Protein AF-A0A508AB65-F1 (afdb_monomer_lite)

Foldseek 3Di:
DDDDDDDDDDDDDDPPVVVVVVVVVVPDDDPDPWPDDPDLVSCQPDWCAQKAWDDWDQPPVQLKIKTWIWGAPDPPRPGTFIKIKMFGQWPDKDKDDDVVQSVVSRRRGFFHGWHQDQVQQWIWTDGRVIIIITRGPDIDMGTDPDD

Secondary structure (DSSP, 8-state):
------------S-HHHHHHHHHHHTTS-------S-SSHHHHTT---TTBEEEEEEEETTTTEEEEEEEEESSTT-SSEEEEEEEEES--EEEEE--HHHHHHTTTT-SEEEEEEETTTTEEEEEETTEEEEEE-SEEEEEEPPP-

Structure (mmCIF, N/CA/C/O backbone):
data_AF-A0A508AB65-F1
#
_entry.id   AF-A0A508AB65-F1
#
loop_
_atom_site.group_PDB
_atom_site.id
_atom_site.type_symbol
_atom_site.label_atom_id
_atom_site.label_alt_id
_atom_site.label_comp_id
_atom_site.label_asym_id
_atom_site.label_entity_id
_atom_site.label_seq_id
_atom_site.pdbx_PDB_ins_code
_atom_site.Cartn_x
_atom_site.Cartn_y
_atom_site.Cartn_z
_atom_site.occupancy
_atom_site.B_iso_or_equiv
_atom_site.auth_seq_id
_atom_site.auth_comp_id
_atom_site.auth_asym_id
_atom_site.auth_atom_id
_atom_site.pdbx_PDB_model_num
ATOM 1 N N . MET A 1 1 ? 25.178 -15.507 27.714 1.00 34.72 1 MET A N 1
ATOM 2 C CA . MET A 1 1 ? 25.398 -14.632 26.544 1.00 34.72 1 MET A CA 1
ATOM 3 C C . MET A 1 1 ? 24.344 -13.546 26.598 1.00 34.72 1 MET A C 1
ATOM 5 O O . MET A 1 1 ? 23.167 -13.871 26.650 1.00 34.72 1 MET A O 1
ATOM 9 N N . ASN A 1 2 ? 24.791 -12.299 26.733 1.00 27.62 2 ASN A N 1
ATOM 10 C CA . ASN A 1 2 ? 23.966 -11.116 26.966 1.00 27.62 2 ASN A CA 1
ATOM 11 C C . ASN A 1 2 ? 23.442 -10.566 25.637 1.00 27.62 2 ASN A C 1
ATOM 13 O O . ASN A 1 2 ? 24.236 -10.375 24.720 1.00 27.62 2 ASN A O 1
ATOM 17 N N . ALA A 1 3 ? 22.151 -10.245 25.568 1.00 23.50 3 ALA A N 1
ATOM 18 C CA . ALA A 1 3 ? 21.631 -9.294 24.596 1.00 23.50 3 ALA A CA 1
ATOM 19 C C . ALA A 1 3 ? 21.436 -7.956 25.319 1.00 23.50 3 ALA A C 1
ATOM 21 O O . ALA A 1 3 ? 20.628 -7.846 26.239 1.00 23.50 3 ALA A O 1
ATOM 22 N N . GLN A 1 4 ? 22.225 -6.960 24.928 1.00 24.12 4 GLN A N 1
ATOM 23 C CA . GLN A 1 4 ? 22.031 -5.561 25.284 1.00 24.12 4 GLN A CA 1
ATOM 24 C C . GLN A 1 4 ? 21.949 -4.782 23.977 1.00 24.12 4 GLN A C 1
ATOM 26 O O . GLN A 1 4 ? 22.928 -4.717 23.239 1.00 24.12 4 GLN A O 1
ATOM 31 N N . VAL A 1 5 ? 20.793 -4.176 23.719 1.00 24.84 5 VAL A N 1
ATOM 32 C CA . VAL A 1 5 ? 20.685 -2.996 22.862 1.00 24.84 5 VAL A CA 1
ATOM 33 C C . VAL A 1 5 ? 19.831 -1.995 23.635 1.00 24.84 5 VAL A C 1
ATOM 35 O O . VAL A 1 5 ? 18.686 -2.270 23.977 1.00 24.84 5 VAL A O 1
ATOM 38 N N . ILE A 1 6 ? 20.454 -0.877 23.997 1.00 25.45 6 ILE A N 1
ATOM 39 C CA . ILE A 1 6 ? 19.920 0.242 24.783 1.00 25.45 6 ILE A CA 1
ATOM 40 C C . ILE A 1 6 ? 20.242 1.510 23.965 1.00 25.45 6 ILE A C 1
ATOM 42 O O . ILE A 1 6 ? 21.400 1.689 23.603 1.00 25.45 6 ILE A O 1
ATOM 46 N N . VAL A 1 7 ? 19.220 2.235 23.470 1.00 27.91 7 VAL A N 1
ATOM 47 C CA . VAL A 1 7 ? 18.665 3.541 23.954 1.00 27.91 7 VAL A CA 1
ATOM 48 C C . VAL A 1 7 ? 19.198 4.727 23.116 1.00 27.91 7 VAL A C 1
ATOM 50 O O . VAL A 1 7 ? 20.322 4.668 22.637 1.00 27.91 7 VAL A O 1
ATOM 53 N N . LEU A 1 8 ? 18.380 5.727 22.736 1.00 25.33 8 LEU A N 1
ATOM 54 C CA . LEU A 1 8 ? 18.112 7.041 23.388 1.00 25.33 8 LEU A CA 1
ATOM 55 C C . LEU A 1 8 ? 16.885 7.669 22.678 1.00 25.33 8 LEU A C 1
ATOM 57 O O . LEU A 1 8 ? 16.850 7.641 21.456 1.00 25.33 8 LEU A O 1
ATOM 61 N N . SER A 1 9 ? 15.775 8.109 23.293 1.00 32.19 9 SER A N 1
ATOM 62 C CA . SER A 1 9 ? 15.469 9.001 24.436 1.00 32.19 9 SER A CA 1
ATOM 63 C C . SER A 1 9 ? 15.861 10.471 24.245 1.00 32.19 9 SER A C 1
ATOM 65 O O . SER A 1 9 ? 17.040 10.811 24.304 1.00 32.19 9 SER A O 1
ATOM 67 N N . ALA A 1 10 ? 14.849 11.344 24.165 1.00 23.59 10 ALA A N 1
ATOM 68 C CA . ALA A 1 10 ? 14.931 12.746 24.573 1.00 23.59 10 ALA A CA 1
ATOM 69 C C . ALA A 1 10 ? 13.943 13.008 25.729 1.00 23.59 10 ALA A C 1
ATOM 71 O O . ALA A 1 10 ? 12.824 12.499 25.746 1.00 23.59 10 ALA A O 1
ATOM 72 N N . CYS A 1 11 ? 14.435 13.752 26.721 1.00 26.59 11 CYS A N 1
ATOM 73 C CA . CYS A 1 11 ? 13.961 13.888 28.099 1.00 26.59 11 CYS A CA 1
ATOM 74 C C . CYS A 1 11 ? 12.953 15.026 28.350 1.00 26.59 11 CYS A C 1
ATOM 76 O O . CYS A 1 11 ? 13.042 16.080 27.732 1.00 26.59 11 CYS A O 1
ATOM 78 N N . GLY A 1 12 ? 12.192 14.894 29.447 1.00 29.28 12 GLY A N 1
ATOM 79 C CA . GLY A 1 12 ? 11.908 16.001 30.383 1.00 29.28 12 GLY A CA 1
ATOM 80 C C . GLY A 1 12 ? 10.571 16.749 30.233 1.00 29.28 12 GLY A C 1
ATOM 81 O O . GLY A 1 12 ? 9.986 16.761 29.159 1.00 29.28 12 GLY A O 1
ATOM 82 N N . PRO A 1 13 ? 10.037 17.345 31.321 1.00 41.47 13 PRO A N 1
ATOM 83 C CA . PRO A 1 13 ? 8.601 17.499 31.545 1.00 41.47 13 PRO A CA 1
ATOM 84 C C . PRO A 1 13 ? 8.047 18.801 30.955 1.00 41.47 13 PRO A C 1
ATOM 86 O O . PRO A 1 13 ? 8.343 19.876 31.463 1.00 41.47 13 PRO A O 1
ATOM 89 N N . ASN A 1 14 ? 7.213 18.706 29.915 1.00 37.12 14 ASN A N 1
ATOM 90 C CA . ASN A 1 14 ? 6.207 19.722 29.564 1.00 37.12 14 ASN A CA 1
ATOM 91 C C . ASN A 1 14 ? 5.253 19.194 28.477 1.00 37.12 14 ASN A C 1
ATOM 93 O O . ASN A 1 14 ? 5.193 19.690 27.354 1.00 37.12 14 ASN A O 1
ATOM 97 N N . TRP A 1 15 ? 4.478 18.164 28.823 1.00 38.22 15 TRP A N 1
ATOM 98 C CA . TRP A 1 15 ? 3.515 17.533 27.910 1.00 38.22 15 TRP A CA 1
ATOM 99 C C . TRP A 1 15 ? 2.339 18.440 27.507 1.00 38.22 15 TRP A C 1
ATOM 101 O O . TRP A 1 15 ? 1.691 18.166 26.503 1.00 38.22 15 TRP A O 1
ATOM 111 N N . LEU A 1 16 ? 2.097 19.552 28.216 1.00 38.44 16 LEU A N 1
ATOM 112 C CA . LEU A 1 16 ? 1.056 20.516 27.834 1.00 38.44 16 LEU A CA 1
ATOM 113 C C . LEU A 1 16 ? 1.483 21.514 26.742 1.00 38.44 16 LEU A C 1
ATOM 115 O O . LEU A 1 16 ? 0.614 22.057 26.076 1.00 38.44 16 LEU A O 1
ATOM 119 N N . PHE A 1 17 ? 2.782 21.734 26.504 1.00 39.66 17 PHE A N 1
ATOM 120 C CA . PHE A 1 17 ? 3.244 22.671 25.461 1.00 39.66 17 PHE A CA 1
ATOM 121 C C . PHE A 1 17 ? 3.565 21.986 24.121 1.00 39.66 17 PHE A C 1
ATOM 123 O O . PHE A 1 17 ? 3.646 22.655 23.092 1.00 39.66 17 PHE A O 1
ATOM 130 N N . ALA A 1 18 ? 3.718 20.657 24.108 1.00 39.31 18 ALA A N 1
ATOM 131 C CA . ALA A 1 18 ? 3.936 19.887 22.880 1.00 39.31 18 ALA A CA 1
ATOM 132 C C . ALA A 1 18 ? 2.648 19.711 22.053 1.00 39.31 18 ALA A C 1
ATOM 134 O O . ALA A 1 18 ? 2.717 19.656 20.827 1.00 39.31 18 ALA A O 1
ATOM 135 N N . GLN A 1 19 ? 1.475 19.693 22.700 1.00 42.12 19 GLN A N 1
ATOM 136 C CA . GLN A 1 19 ? 0.186 19.550 22.010 1.00 42.12 19 GLN A CA 1
ATOM 137 C C . GLN A 1 19 ? -0.185 20.779 21.164 1.00 42.12 19 GLN A C 1
ATOM 139 O O . GLN A 1 19 ? -0.768 20.617 20.094 1.00 42.12 19 GLN A O 1
ATOM 144 N N . ASP A 1 20 ? 0.211 21.987 21.579 1.00 32.44 20 ASP A N 1
ATOM 145 C CA . ASP A 1 20 ? -0.089 23.216 20.829 1.00 32.44 20 ASP A CA 1
ATOM 146 C C . ASP A 1 20 ? 0.848 23.444 19.634 1.00 32.44 20 ASP A C 1
ATOM 148 O O . ASP A 1 20 ? 0.429 24.015 18.628 1.00 32.44 20 ASP A O 1
ATOM 152 N N . ARG A 1 21 ? 2.096 22.953 19.687 1.00 36.44 21 ARG A N 1
ATOM 153 C CA . ARG A 1 21 ? 3.027 23.057 18.549 1.00 36.44 21 ARG A CA 1
ATOM 154 C C . ARG A 1 21 ? 2.726 22.030 17.462 1.00 36.44 21 ARG A C 1
ATOM 156 O O . ARG A 1 21 ? 2.696 22.379 16.290 1.00 36.44 21 ARG A O 1
ATOM 163 N N . MET A 1 22 ? 2.404 20.798 17.857 1.00 33.66 22 MET A N 1
ATOM 164 C CA . MET A 1 22 ? 2.058 19.725 16.920 1.00 33.66 22 MET A CA 1
ATOM 165 C C . MET A 1 22 ? 0.705 19.981 16.231 1.00 33.66 22 MET A C 1
ATOM 167 O O . MET A 1 22 ? 0.542 19.651 15.063 1.00 33.66 22 MET A O 1
ATOM 171 N N . ARG A 1 23 ? -0.238 20.666 16.904 1.00 37.41 23 ARG A N 1
ATOM 172 C CA . ARG A 1 23 ? -1.461 21.186 16.263 1.00 37.41 23 ARG A CA 1
ATOM 173 C C . ARG A 1 23 ? -1.197 22.308 15.258 1.00 37.41 23 ARG A C 1
ATOM 175 O O . ARG A 1 23 ? -1.949 22.421 14.299 1.00 37.41 23 ARG A O 1
ATOM 182 N N . GLN A 1 24 ? -0.166 23.132 15.459 1.00 31.52 24 GLN A N 1
ATOM 183 C CA . GLN A 1 24 ? 0.161 24.226 14.536 1.00 31.52 24 GLN A CA 1
ATOM 184 C C . GLN A 1 24 ? 1.011 23.784 13.336 1.00 31.52 24 GLN A C 1
ATOM 186 O O . GLN A 1 24 ? 0.869 24.383 12.271 1.00 31.52 24 GLN A O 1
ATOM 191 N N . ASP A 1 25 ? 1.818 22.727 13.466 1.00 31.06 25 ASP A N 1
ATOM 192 C CA . ASP A 1 25 ? 2.599 22.174 12.347 1.00 31.06 25 ASP A CA 1
ATOM 193 C C . ASP A 1 25 ? 1.745 21.318 11.396 1.00 31.06 25 ASP A C 1
ATOM 195 O O . ASP A 1 25 ? 1.985 21.323 10.195 1.00 31.06 25 ASP A O 1
ATOM 199 N N . VAL A 1 26 ? 0.671 20.683 11.883 1.00 39.03 26 VAL A N 1
ATOM 200 C CA . VAL A 1 26 ? -0.312 19.989 11.020 1.00 39.03 26 VAL A CA 1
ATOM 201 C C . VAL A 1 26 ? -1.172 20.976 10.210 1.00 39.03 26 VAL A C 1
ATOM 203 O O . VAL A 1 26 ? -1.859 20.582 9.274 1.00 39.03 26 VAL A O 1
ATOM 206 N N . GLN A 1 27 ? -1.130 22.277 10.524 1.00 32.81 27 GLN A N 1
ATOM 207 C CA . GLN A 1 27 ? -2.035 23.275 9.944 1.00 32.81 27 GLN A CA 1
ATOM 208 C C . GLN A 1 27 ? -1.341 24.355 9.100 1.00 32.81 27 GLN A C 1
ATOM 210 O O . GLN A 1 27 ? -1.974 25.343 8.724 1.00 32.81 27 GLN A O 1
ATOM 215 N N . ARG A 1 28 ? -0.054 24.189 8.766 1.00 29.31 28 ARG A N 1
ATOM 216 C CA . ARG A 1 28 ? 0.677 25.128 7.904 1.00 29.31 28 ARG A CA 1
ATOM 217 C C . ARG A 1 28 ? 1.412 24.423 6.770 1.00 29.31 28 ARG A C 1
ATOM 219 O O . ARG A 1 28 ? 2.458 23.834 6.995 1.00 29.31 28 ARG A O 1
ATOM 226 N N . HIS A 1 29 ? 0.935 24.719 5.560 1.00 28.73 29 HIS A N 1
ATOM 227 C CA . HIS A 1 29 ? 1.433 24.301 4.245 1.00 28.73 29 HIS A CA 1
ATOM 228 C C . HIS A 1 29 ? 1.043 22.853 3.928 1.00 28.73 29 HIS A C 1
ATOM 230 O O . HIS A 1 29 ? 1.379 21.943 4.663 1.00 28.73 29 HIS A O 1
ATOM 236 N N . MET A 1 30 ? 0.305 22.574 2.861 1.00 27.20 30 MET A N 1
ATOM 237 C CA . MET A 1 30 ? 0.429 23.166 1.535 1.00 27.20 30 MET A CA 1
ATOM 238 C C . MET A 1 30 ? -0.884 22.882 0.788 1.00 27.20 30 MET A C 1
ATOM 240 O O . MET A 1 30 ? -1.378 21.759 0.845 1.00 27.20 30 MET A O 1
ATOM 244 N N . GLU A 1 31 ? -1.463 23.888 0.123 1.00 28.91 31 GLU A N 1
ATOM 245 C CA . GLU A 1 31 ? -2.323 23.628 -1.038 1.00 28.91 31 GLU A CA 1
ATOM 246 C C . GLU A 1 31 ? -1.448 22.844 -2.018 1.00 28.91 31 GLU A C 1
ATOM 248 O O . GLU A 1 31 ? -0.556 23.405 -2.655 1.00 28.91 31 GLU A O 1
ATOM 253 N N . VAL A 1 32 ? -1.609 21.526 -2.034 1.00 29.50 32 VAL A N 1
ATOM 254 C CA . VAL A 1 32 ? -1.087 20.690 -3.102 1.00 29.50 32 VAL A CA 1
ATOM 255 C C . VAL A 1 32 ? -2.316 20.236 -3.848 1.00 29.50 32 VAL A C 1
ATOM 257 O O . VAL A 1 32 ? -3.090 19.425 -3.343 1.00 29.50 32 VAL A O 1
ATOM 260 N N . ASP A 1 33 ? -2.511 20.817 -5.023 1.00 26.06 33 ASP A N 1
ATOM 261 C CA . ASP A 1 33 ? -3.404 20.265 -6.026 1.00 26.06 33 ASP A CA 1
ATOM 262 C C . ASP A 1 33 ? -2.883 18.857 -6.367 1.00 26.06 33 ASP A C 1
ATOM 264 O O . ASP A 1 33 ? -1.978 18.694 -7.186 1.00 26.06 33 ASP A O 1
ATOM 268 N N . VAL A 1 34 ? -3.390 17.836 -5.673 1.00 32.66 34 VAL A N 1
ATOM 269 C CA . VAL A 1 34 ? -3.156 16.421 -5.987 1.00 32.66 34 VAL A CA 1
ATOM 270 C C . VAL A 1 34 ? -4.493 15.830 -6.400 1.00 32.66 34 VAL A C 1
ATOM 272 O O . VAL A 1 34 ? -5.167 15.166 -5.622 1.00 32.66 34 VAL A O 1
ATOM 275 N N . GLU A 1 35 ? -4.893 16.068 -7.645 1.00 38.75 35 GLU A N 1
ATOM 276 C CA . GLU A 1 35 ? -5.893 15.212 -8.277 1.00 38.75 35 GLU A CA 1
ATOM 277 C C . GLU A 1 35 ? -5.212 13.915 -8.721 1.00 38.75 35 GLU A C 1
ATOM 279 O O . GLU A 1 35 ? -4.765 13.805 -9.859 1.00 38.75 35 GLU A O 1
ATOM 284 N N . ILE A 1 36 ? -5.157 12.919 -7.834 1.00 42.53 36 ILE A N 1
ATOM 285 C CA . ILE A 1 36 ? -5.234 11.512 -8.244 1.00 42.53 36 ILE A CA 1
ATOM 286 C C . ILE A 1 36 ? -6.175 10.802 -7.259 1.00 42.53 36 ILE A C 1
ATOM 288 O O . ILE A 1 36 ? -5.785 10.404 -6.172 1.00 42.53 36 ILE A O 1
ATOM 292 N N . ALA A 1 37 ? -7.439 10.667 -7.672 1.00 41.16 37 ALA A N 1
ATOM 293 C CA . ALA A 1 37 ? -8.480 9.846 -7.049 1.00 41.16 37 ALA A CA 1
ATOM 294 C C . ALA A 1 37 ? -8.781 10.100 -5.548 1.00 41.16 37 ALA A C 1
ATOM 296 O O . ALA A 1 37 ? -8.408 9.315 -4.680 1.00 41.16 37 ALA A O 1
ATOM 297 N N . ASP A 1 38 ? -9.629 11.095 -5.263 1.00 38.72 38 ASP A N 1
ATOM 298 C CA . ASP A 1 38 ? -10.249 11.348 -3.941 1.00 38.72 38 ASP A CA 1
ATOM 299 C C . ASP A 1 38 ? -11.303 10.296 -3.520 1.00 38.72 38 ASP A C 1
ATOM 301 O O . ASP A 1 38 ? -12.082 10.494 -2.585 1.00 38.72 38 ASP A O 1
ATOM 305 N N . SER A 1 39 ? -11.433 9.183 -4.244 1.00 38.28 39 SER A N 1
ATOM 306 C CA . SER A 1 39 ? -12.523 8.226 -4.043 1.00 38.28 39 SER A CA 1
ATOM 307 C C . SER A 1 39 ? -12.064 6.798 -4.301 1.00 38.28 39 SER A C 1
ATOM 309 O O . SER A 1 39 ? -11.445 6.508 -5.322 1.00 38.28 39 SER A O 1
ATOM 311 N N . ILE A 1 40 ? -12.432 5.890 -3.392 1.00 42.00 40 ILE A N 1
ATOM 312 C CA . ILE A 1 40 ? -12.121 4.451 -3.438 1.00 42.00 40 ILE A CA 1
ATOM 313 C C . ILE A 1 40 ? -12.519 3.823 -4.794 1.00 42.00 40 ILE A C 1
ATOM 315 O O . ILE A 1 40 ? -11.837 2.933 -5.297 1.00 42.00 40 ILE A O 1
ATOM 319 N N . GLU A 1 41 ? -13.574 4.336 -5.436 1.00 38.03 41 GLU A N 1
ATOM 320 C CA . GLU A 1 41 ? -14.030 3.918 -6.770 1.00 38.03 41 GLU A CA 1
ATOM 321 C C . GLU A 1 41 ? -12.985 4.150 -7.876 1.00 38.03 41 GLU A C 1
ATOM 323 O O . GLU A 1 41 ? -12.848 3.326 -8.778 1.00 38.03 41 GLU A O 1
ATOM 328 N N . ALA A 1 42 ? -12.194 5.222 -7.788 1.00 45.97 42 ALA A N 1
ATOM 329 C CA . ALA A 1 42 ? -11.136 5.517 -8.751 1.00 45.97 42 ALA A CA 1
ATOM 330 C C . ALA A 1 42 ? -9.865 4.674 -8.515 1.00 45.97 42 ALA A C 1
ATOM 332 O O . ALA A 1 42 ? -9.071 4.487 -9.436 1.00 45.97 42 ALA A O 1
ATOM 333 N N . LEU A 1 43 ? -9.713 4.072 -7.328 1.00 52.16 43 LEU A N 1
ATOM 334 C CA . LEU A 1 43 ? -8.640 3.115 -7.030 1.00 52.16 43 LEU A CA 1
ATOM 335 C C . LEU A 1 43 ? -8.924 1.695 -7.533 1.00 52.16 43 LEU A C 1
ATOM 337 O O . LEU A 1 43 ? -8.004 0.882 -7.605 1.00 52.16 43 LEU A O 1
ATOM 341 N N . GLY A 1 44 ? -10.164 1.393 -7.939 1.00 47.69 44 GLY A N 1
ATOM 342 C CA . GLY A 1 44 ? -10.527 0.096 -8.525 1.00 47.69 44 GLY A CA 1
ATOM 343 C C . GLY A 1 44 ? -9.762 -0.247 -9.813 1.00 47.69 44 GLY A C 1
ATOM 344 O O . GLY A 1 44 ? -9.730 -1.409 -10.214 1.00 47.69 44 GLY A O 1
ATOM 345 N N . HIS A 1 45 ? -9.119 0.749 -10.431 1.00 49.69 45 HIS A N 1
ATOM 346 C CA . HIS A 1 45 ? -8.312 0.623 -11.646 1.00 49.69 45 HIS A CA 1
ATOM 347 C C . HIS A 1 45 ? -6.816 0.900 -11.439 1.00 49.69 45 HIS A C 1
ATOM 349 O O . HIS A 1 45 ? -6.076 0.935 -12.419 1.00 49.69 45 HIS A O 1
ATOM 355 N N . VAL A 1 46 ? -6.350 1.100 -10.201 1.00 61.53 46 VAL A N 1
ATOM 356 C CA . VAL A 1 46 ? -4.920 1.326 -9.956 1.00 61.53 46 VAL A CA 1
ATOM 357 C C . VAL A 1 46 ? -4.167 0.009 -10.104 1.00 61.53 46 VAL A C 1
ATOM 359 O O . VAL A 1 46 ? -4.231 -0.882 -9.256 1.00 61.53 46 VAL A O 1
ATOM 362 N N . GLU A 1 47 ? -3.426 -0.099 -11.199 1.00 67.88 47 GLU A N 1
ATOM 363 C CA . GLU A 1 47 ? -2.553 -1.225 -11.490 1.00 67.88 47 GLU A CA 1
ATOM 364 C C . GLU A 1 47 ? -1.191 -1.005 -10.816 1.00 67.88 47 GLU A C 1
ATOM 366 O O . GLU A 1 47 ? -0.318 -0.318 -11.333 1.00 67.88 47 GLU A O 1
ATOM 371 N N . LEU A 1 48 ? -1.009 -1.587 -9.625 1.00 77.50 48 LEU A N 1
ATOM 372 C CA . LEU A 1 48 ? 0.282 -1.603 -8.914 1.00 77.50 48 LEU A CA 1
ATOM 373 C C . LEU A 1 48 ? 1.170 -2.790 -9.326 1.00 77.50 48 LEU A C 1
ATOM 375 O O . LEU A 1 48 ? 2.059 -3.187 -8.572 1.00 77.50 48 LEU A O 1
ATOM 379 N N . HIS A 1 49 ? 0.911 -3.391 -10.490 1.00 77.25 49 HIS A N 1
ATOM 380 C CA . HIS A 1 49 ? 1.775 -4.435 -11.034 1.00 77.25 49 HIS A CA 1
ATOM 381 C C . HIS A 1 49 ? 3.171 -3.845 -11.292 1.00 77.25 49 HIS A C 1
ATOM 383 O O . HIS A 1 49 ? 3.296 -2.719 -11.770 1.00 77.25 49 HIS A O 1
ATOM 389 N N . ASP A 1 50 ? 4.220 -4.574 -10.916 1.00 83.56 50 ASP A N 1
ATOM 390 C CA . ASP A 1 50 ? 5.622 -4.131 -10.987 1.00 83.56 50 ASP A CA 1
ATOM 391 C C . ASP A 1 50 ? 5.963 -2.890 -10.136 1.00 83.56 50 ASP A C 1
ATOM 393 O O . ASP A 1 50 ? 7.036 -2.291 -10.302 1.00 83.56 50 ASP A O 1
ATOM 397 N N . ALA A 1 51 ? 5.090 -2.500 -9.198 1.00 88.31 51 ALA A N 1
ATOM 398 C CA . ALA A 1 51 ? 5.414 -1.467 -8.223 1.00 88.31 51 ALA A CA 1
ATOM 399 C C . ALA A 1 51 ? 6.458 -1.972 -7.214 1.00 88.31 51 ALA A C 1
ATOM 401 O O . ALA A 1 51 ? 6.596 -3.172 -6.949 1.00 88.31 51 ALA A O 1
ATOM 402 N N . VAL A 1 52 ? 7.210 -1.039 -6.636 1.00 92.62 52 VAL A N 1
ATOM 403 C CA . VAL A 1 52 ? 8.211 -1.330 -5.606 1.00 92.62 52 VAL A CA 1
ATOM 404 C C . VAL A 1 52 ? 7.744 -0.745 -4.285 1.00 92.62 52 VAL A C 1
ATOM 406 O O . VAL A 1 52 ? 7.651 0.466 -4.142 1.00 92.62 52 VAL A O 1
ATOM 409 N N . LEU A 1 53 ? 7.480 -1.608 -3.312 1.00 92.31 53 LEU A N 1
ATOM 410 C CA . LEU A 1 53 ? 7.226 -1.266 -1.922 1.00 92.31 53 LEU A CA 1
ATOM 411 C C . LEU A 1 53 ? 8.539 -0.898 -1.218 1.00 92.31 53 LEU A C 1
ATOM 413 O O . LEU A 1 53 ? 9.476 -1.701 -1.199 1.00 92.31 53 LEU A O 1
ATOM 417 N N . TYR A 1 54 ? 8.569 0.267 -0.564 1.00 88.94 54 TYR A N 1
ATOM 418 C CA . TYR A 1 54 ? 9.718 0.725 0.233 1.00 88.94 54 TYR A CA 1
ATOM 419 C C . TYR A 1 54 ? 9.447 0.787 1.727 1.00 88.94 54 TYR A C 1
ATOM 421 O O . TYR A 1 54 ? 10.379 0.745 2.531 1.00 88.94 54 TYR A O 1
ATOM 429 N N . GLY A 1 55 ? 8.187 0.926 2.124 1.00 90.88 55 GLY A N 1
ATOM 430 C CA . GLY A 1 55 ? 7.867 1.055 3.531 1.00 90.88 55 GLY A CA 1
ATOM 431 C C . GLY A 1 55 ? 6.383 1.003 3.810 1.00 90.88 55 GLY A C 1
ATOM 432 O O . GLY A 1 55 ? 5.559 1.384 2.983 1.00 90.88 55 GLY A O 1
ATOM 433 N N . ILE A 1 56 ? 6.079 0.557 5.020 1.00 93.50 56 ILE A N 1
ATOM 434 C CA . ILE A 1 56 ? 4.740 0.539 5.590 1.00 93.50 56 ILE A CA 1
ATOM 435 C C . ILE A 1 56 ? 4.846 1.245 6.939 1.00 93.50 56 ILE A C 1
ATOM 437 O O . ILE A 1 56 ? 5.695 0.877 7.754 1.00 93.50 56 ILE A O 1
ATOM 441 N N . ASP A 1 57 ? 4.025 2.266 7.154 1.00 95.19 57 ASP A N 1
ATOM 442 C CA . ASP A 1 57 ? 3.866 2.940 8.440 1.00 95.19 57 ASP A CA 1
ATOM 443 C C . ASP A 1 57 ? 2.471 2.646 8.997 1.00 95.19 57 ASP A C 1
ATOM 445 O O . ASP A 1 57 ? 1.467 2.821 8.307 1.00 95.19 57 ASP A O 1
ATOM 449 N N . LEU A 1 58 ? 2.399 2.150 10.233 1.00 93.94 58 LEU A N 1
ATOM 450 C CA . LEU A 1 58 ? 1.141 1.815 10.902 1.00 93.94 58 LEU A CA 1
ATOM 451 C C . LEU A 1 58 ? 1.024 2.618 12.196 1.00 93.94 58 LEU A C 1
ATOM 453 O O . LEU A 1 58 ? 1.637 2.295 13.217 1.00 93.94 58 LEU A O 1
ATOM 457 N N . ARG A 1 59 ? 0.167 3.636 12.169 1.00 94.06 59 ARG A N 1
ATOM 458 C CA . ARG A 1 59 ? -0.133 4.504 13.308 1.00 94.06 59 ARG A CA 1
ATOM 459 C C . ARG A 1 59 ? -1.370 3.983 14.028 1.00 94.06 59 ARG A C 1
ATOM 461 O O . ARG A 1 59 ? -2.493 4.419 13.792 1.00 94.06 59 ARG A O 1
ATOM 468 N N . VAL A 1 60 ? -1.148 3.026 14.931 1.00 89.00 60 VAL A N 1
ATOM 469 C CA . VAL A 1 60 ? -2.211 2.253 15.605 1.00 89.00 60 VAL A CA 1
ATOM 470 C C . VAL A 1 60 ? -3.227 3.137 16.336 1.00 89.00 60 VAL A C 1
ATOM 472 O O . VAL A 1 60 ? -4.425 2.909 16.220 1.00 89.00 60 VAL A O 1
ATOM 475 N N . PHE A 1 61 ? -2.777 4.160 17.068 1.00 92.12 61 PHE A N 1
ATOM 476 C CA . PHE A 1 61 ? -3.682 5.036 17.828 1.00 92.12 61 PHE A CA 1
ATOM 477 C C . PHE A 1 61 ? -4.422 6.064 16.967 1.00 92.12 61 PHE A C 1
ATOM 479 O O . PHE A 1 61 ? -5.406 6.639 17.423 1.00 92.12 61 PHE A O 1
ATOM 486 N N . GLU A 1 62 ? -3.957 6.288 15.741 1.00 91.12 62 GLU A N 1
ATOM 487 C CA . GLU A 1 62 ? -4.594 7.184 14.773 1.00 91.12 62 GLU A CA 1
ATOM 488 C C . GLU A 1 62 ? -5.487 6.409 13.795 1.00 91.12 62 GLU A C 1
ATOM 490 O O . GLU A 1 62 ? -6.286 7.012 13.086 1.00 91.12 62 GLU A O 1
ATOM 495 N N . GLY A 1 63 ? -5.379 5.074 13.767 1.00 91.19 63 GLY A N 1
ATOM 496 C CA . GLY A 1 63 ? -6.088 4.231 12.809 1.00 91.19 63 GLY A CA 1
ATOM 497 C C . GLY A 1 63 ? -5.651 4.518 11.373 1.00 91.19 63 GLY A C 1
ATOM 498 O O . GLY A 1 63 ? -6.501 4.581 10.486 1.00 91.19 63 GLY A O 1
ATOM 499 N N . ILE A 1 64 ? -4.351 4.743 11.151 1.00 93.56 64 ILE A N 1
ATOM 500 C CA . ILE A 1 64 ? -3.792 5.065 9.833 1.00 93.56 64 ILE A CA 1
ATOM 501 C C . ILE A 1 64 ? -2.750 4.020 9.436 1.00 93.56 64 ILE A C 1
ATOM 503 O O . ILE A 1 64 ? -1.892 3.654 10.240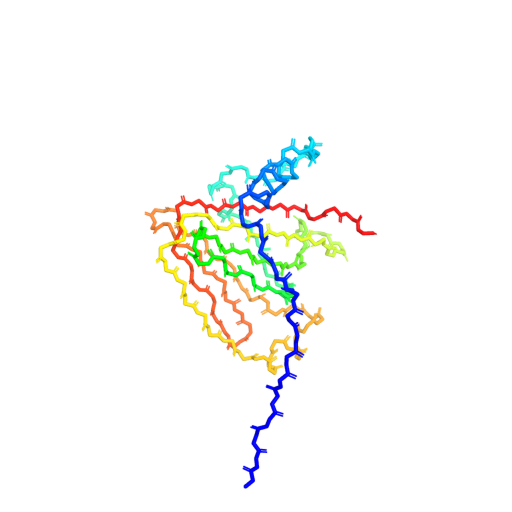 1.00 93.56 64 ILE A O 1
ATOM 507 N N . CYS A 1 65 ? -2.812 3.565 8.187 1.00 94.56 65 CYS A N 1
ATOM 508 C CA . CYS A 1 65 ? -1.771 2.771 7.550 1.00 94.56 65 CYS A CA 1
ATOM 509 C C . CYS A 1 65 ? -1.348 3.454 6.249 1.00 94.56 65 CYS A C 1
ATOM 511 O O . CYS A 1 65 ? -2.191 3.749 5.408 1.00 94.56 65 CYS A O 1
ATOM 513 N N . GLU A 1 66 ? -0.055 3.704 6.086 1.00 95.00 66 GLU A N 1
ATOM 514 C CA . GLU A 1 66 ? 0.511 4.319 4.889 1.00 95.00 66 GLU A CA 1
ATOM 515 C C . 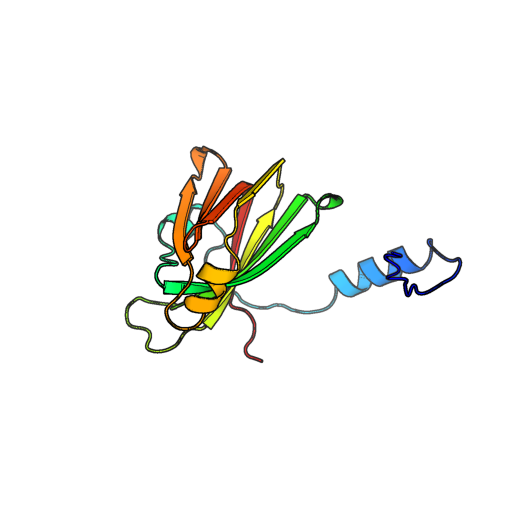GLU A 1 66 ? 1.517 3.382 4.245 1.00 95.00 66 GLU A C 1
ATOM 517 O O . GLU A 1 66 ? 2.436 2.874 4.889 1.00 95.00 66 GLU A O 1
ATOM 522 N N . VAL A 1 67 ? 1.340 3.163 2.950 1.00 93.50 67 VAL A N 1
ATOM 523 C CA . VAL A 1 67 ? 2.203 2.323 2.135 1.00 93.50 67 VAL A CA 1
ATOM 524 C C . VAL A 1 67 ? 2.919 3.222 1.144 1.00 93.50 67 VAL A C 1
ATOM 526 O O . VAL A 1 67 ? 2.286 3.850 0.300 1.00 93.50 67 VAL A O 1
ATOM 529 N N . ARG A 1 68 ? 4.246 3.268 1.245 1.00 93.62 68 ARG A N 1
ATOM 530 C CA . ARG A 1 68 ? 5.111 4.034 0.345 1.00 93.62 68 ARG A CA 1
ATOM 531 C C . ARG A 1 68 ? 5.646 3.124 -0.742 1.00 93.62 68 ARG A C 1
ATOM 533 O O . ARG A 1 68 ? 6.265 2.094 -0.439 1.00 93.62 68 ARG A O 1
ATOM 540 N N . LEU A 1 69 ? 5.423 3.512 -1.988 1.00 92.19 69 LEU A N 1
ATOM 541 C CA . LEU A 1 69 ? 5.752 2.708 -3.153 1.00 92.19 69 LEU A CA 1
ATOM 542 C C . LEU A 1 69 ? 6.203 3.567 -4.336 1.00 92.19 69 LEU A C 1
ATOM 544 O O . LEU A 1 69 ? 5.891 4.749 -4.399 1.00 92.19 69 LEU A O 1
ATOM 548 N N . SER A 1 70 ? 6.909 2.961 -5.289 1.00 91.44 70 SER A N 1
ATOM 549 C CA . SER A 1 70 ? 7.120 3.540 -6.620 1.00 91.44 70 SER A CA 1
ATOM 550 C C . SER A 1 70 ? 6.332 2.750 -7.647 1.00 91.44 70 SER A C 1
ATOM 552 O O . SER A 1 70 ? 6.424 1.521 -7.680 1.00 91.44 70 SER A O 1
ATOM 554 N N . MET A 1 71 ? 5.578 3.437 -8.496 1.00 87.38 71 MET A N 1
ATOM 555 C CA . MET A 1 71 ? 4.695 2.835 -9.498 1.00 87.38 71 MET A CA 1
ATOM 556 C C . MET A 1 71 ? 4.783 3.560 -10.836 1.00 87.38 71 MET A C 1
ATOM 558 O O . MET A 1 71 ? 5.223 4.705 -10.912 1.00 87.38 71 MET A O 1
ATOM 562 N N . TYR A 1 72 ? 4.343 2.901 -11.901 1.00 83.38 72 TYR A N 1
ATOM 563 C CA . TYR A 1 72 ? 4.118 3.561 -13.180 1.00 83.38 72 TYR A CA 1
ATOM 564 C C . TYR A 1 72 ? 2.776 4.298 -13.139 1.00 83.38 72 TYR A C 1
ATOM 566 O O . TYR A 1 72 ? 1.766 3.726 -12.743 1.00 83.38 72 TYR A O 1
ATOM 574 N N . GLU A 1 73 ? 2.769 5.575 -13.522 1.00 76.94 73 GLU A N 1
ATOM 575 C CA . GLU A 1 73 ? 1.546 6.395 -13.547 1.00 76.94 73 GLU A CA 1
ATOM 576 C C . GLU A 1 73 ? 0.550 5.886 -14.603 1.00 76.94 73 GLU A C 1
ATOM 578 O O . GLU A 1 73 ? -0.660 5.927 -14.402 1.00 76.94 73 GLU A O 1
ATOM 583 N N . THR A 1 74 ? 1.075 5.363 -15.714 1.00 75.50 74 THR A N 1
ATOM 584 C CA . THR A 1 74 ? 0.322 4.716 -16.796 1.00 75.50 74 THR A CA 1
ATOM 585 C C . THR A 1 74 ? 1.098 3.502 -17.323 1.00 75.50 74 THR A C 1
ATOM 587 O O . THR A 1 74 ? 2.325 3.475 -17.176 1.00 75.50 74 THR A O 1
ATOM 590 N N . PRO A 1 75 ? 0.450 2.523 -17.982 1.00 72.31 75 PRO A N 1
ATOM 591 C CA . PRO A 1 75 ? 1.138 1.376 -18.585 1.00 72.31 75 PRO A CA 1
ATOM 592 C C . PRO A 1 75 ? 2.225 1.758 -19.605 1.00 72.31 75 PRO A C 1
ATOM 594 O O . PRO A 1 75 ? 3.179 1.013 -19.817 1.00 72.31 75 PRO A O 1
ATOM 597 N N . GLU A 1 76 ? 2.102 2.925 -20.242 1.00 77.75 76 GLU A N 1
ATOM 598 C CA . GLU A 1 76 ? 3.060 3.444 -21.221 1.00 77.75 76 GLU A CA 1
ATOM 599 C C . GLU A 1 76 ? 4.228 4.223 -20.590 1.00 77.75 76 GLU A C 1
ATOM 601 O O . GLU A 1 76 ? 5.169 4.609 -21.292 1.00 77.75 76 GLU A O 1
ATOM 606 N N . SER A 1 77 ? 4.193 4.482 -19.279 1.00 80.44 77 SER A N 1
ATOM 607 C CA . SER A 1 77 ? 5.229 5.248 -18.587 1.00 80.44 77 SER A CA 1
ATOM 608 C C . SER A 1 77 ? 6.569 4.501 -18.597 1.00 80.44 77 SER A C 1
ATOM 610 O O . SER A 1 77 ? 6.678 3.360 -18.165 1.00 80.44 77 SER A O 1
ATOM 612 N N . SER A 1 78 ? 7.644 5.173 -19.021 1.00 82.94 78 SER A N 1
ATOM 613 C CA . SER A 1 78 ? 9.001 4.597 -19.025 1.00 82.94 78 SER A CA 1
ATOM 614 C C . SER A 1 78 ? 9.737 4.719 -17.687 1.00 82.94 78 SER A C 1
ATOM 616 O O . SER A 1 78 ? 10.844 4.205 -17.535 1.00 82.94 78 SER A O 1
ATOM 618 N N . SER A 1 79 ? 9.164 5.447 -16.730 1.00 85.50 79 SER A N 1
ATOM 619 C CA . SER A 1 79 ? 9.741 5.711 -15.412 1.00 85.50 79 SER A CA 1
ATOM 620 C C . SER A 1 79 ? 8.675 5.601 -14.336 1.00 85.50 79 SER A C 1
ATOM 622 O O . SER A 1 79 ? 7.516 5.943 -14.577 1.00 85.50 79 SER A O 1
ATOM 624 N N . ARG A 1 80 ? 9.092 5.175 -13.145 1.00 86.25 80 ARG A N 1
ATOM 625 C CA . ARG A 1 80 ? 8.228 5.155 -11.970 1.00 86.25 80 ARG A CA 1
ATOM 626 C C . ARG A 1 80 ? 8.177 6.526 -11.291 1.00 86.25 80 ARG A C 1
ATOM 628 O O . ARG A 1 80 ? 9.113 7.319 -11.416 1.00 86.25 80 ARG A O 1
ATOM 635 N N . ILE A 1 81 ? 7.086 6.771 -10.581 1.00 85.94 81 ILE A N 1
ATOM 636 C CA . ILE A 1 81 ? 6.888 7.886 -9.658 1.00 85.94 81 ILE A CA 1
ATOM 637 C C . ILE A 1 81 ? 6.715 7.339 -8.246 1.00 85.94 81 ILE A C 1
ATOM 639 O O . ILE A 1 81 ? 6.150 6.260 -8.068 1.00 85.94 81 ILE A O 1
ATOM 643 N N . ASP A 1 82 ? 7.172 8.095 -7.257 1.00 90.38 82 ASP A N 1
ATOM 644 C CA . ASP A 1 82 ? 6.917 7.770 -5.858 1.00 90.38 82 ASP A CA 1
ATOM 645 C C . ASP A 1 82 ? 5.495 8.191 -5.480 1.00 90.38 82 ASP A C 1
ATOM 647 O O . ASP A 1 82 ? 4.996 9.236 -5.914 1.00 90.38 82 ASP A O 1
ATOM 651 N N . ALA A 1 83 ? 4.828 7.340 -4.711 1.00 87.56 83 ALA A N 1
ATOM 652 C CA . ALA A 1 83 ? 3.455 7.517 -4.287 1.00 87.56 83 ALA A CA 1
ATOM 653 C C . ALA A 1 83 ? 3.220 6.909 -2.900 1.00 87.56 83 ALA A C 1
ATOM 655 O O . ALA A 1 83 ? 3.835 5.913 -2.501 1.00 87.56 83 ALA A O 1
ATOM 656 N N . THR A 1 84 ? 2.251 7.484 -2.199 1.00 90.88 84 THR A N 1
ATOM 657 C CA . THR A 1 84 ? 1.778 7.026 -0.900 1.00 90.88 84 THR A CA 1
ATOM 658 C C . THR A 1 84 ? 0.318 6.598 -1.003 1.00 90.88 84 THR A C 1
ATOM 660 O O . THR A 1 84 ? -0.557 7.388 -1.356 1.00 90.88 84 THR A O 1
ATOM 663 N N . LEU A 1 85 ? 0.053 5.333 -0.675 1.00 88.81 85 LEU A N 1
ATOM 664 C CA . LEU A 1 85 ? -1.288 4.791 -0.483 1.00 88.81 85 LEU A CA 1
ATOM 665 C C . LEU A 1 85 ? -1.650 4.901 1.003 1.00 88.81 85 LEU A C 1
ATOM 667 O O . LEU A 1 85 ? -1.092 4.184 1.838 1.00 88.81 85 LEU A O 1
ATOM 671 N N . SER A 1 86 ? -2.584 5.788 1.327 1.00 89.75 86 SER A N 1
ATOM 672 C CA . SER A 1 86 ? -3.021 6.074 2.693 1.00 89.75 86 SER A CA 1
ATOM 673 C C . SER A 1 86 ? -4.367 5.419 2.971 1.00 89.75 86 SER A C 1
ATOM 675 O O . SER A 1 86 ? -5.330 5.610 2.238 1.00 89.75 86 SER A O 1
ATOM 677 N N . MET A 1 87 ? -4.453 4.666 4.063 1.00 90.44 87 MET A N 1
ATOM 678 C CA . MET A 1 87 ? -5.673 4.038 4.568 1.00 90.44 87 MET A CA 1
ATOM 679 C C . MET A 1 87 ? -6.003 4.633 5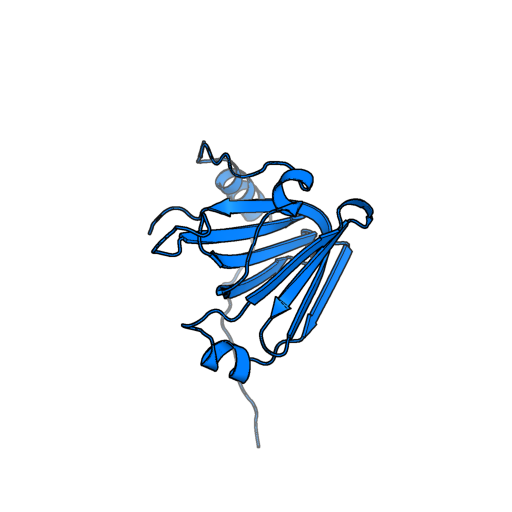.934 1.00 90.44 87 MET A C 1
ATOM 681 O O . MET A 1 87 ? -5.154 4.641 6.825 1.00 90.44 87 MET A O 1
ATOM 685 N N . THR A 1 88 ? -7.229 5.127 6.109 1.00 87.12 88 THR A N 1
ATOM 686 C CA . THR A 1 88 ? -7.680 5.791 7.343 1.00 87.12 88 THR A CA 1
ATOM 687 C C . THR A 1 88 ? -8.921 5.117 7.923 1.00 87.12 88 THR A C 1
ATOM 689 O O . THR A 1 88 ? -9.699 4.475 7.213 1.00 87.12 88 THR A O 1
ATOM 692 N N . GLY A 1 89 ? -9.091 5.224 9.243 1.00 86.69 89 GLY A N 1
ATOM 693 C CA . GLY A 1 89 ? -10.100 4.447 9.963 1.00 86.69 89 GLY A CA 1
ATOM 694 C C . GLY A 1 89 ? -9.795 2.950 9.909 1.00 86.69 89 GLY A C 1
ATOM 695 O O . GLY A 1 89 ? -10.690 2.151 9.652 1.00 86.69 89 GLY A O 1
ATOM 696 N N . VAL A 1 90 ? -8.519 2.586 10.070 1.00 92.19 90 VAL A N 1
ATOM 697 C CA . VAL A 1 90 ? -8.046 1.199 10.055 1.00 92.19 90 VAL A CA 1
ATOM 698 C C . VAL A 1 90 ? -8.603 0.445 11.262 1.00 92.19 90 VAL A C 1
ATOM 700 O O . VAL A 1 90 ? -8.316 0.793 12.407 1.00 92.19 90 VAL A O 1
ATOM 703 N N . GLU A 1 91 ? -9.365 -0.614 10.998 1.00 91.88 91 GLU A N 1
ATOM 704 C CA . GLU A 1 91 ? -9.936 -1.499 12.020 1.00 91.88 91 GLU A CA 1
ATOM 705 C C . GLU A 1 9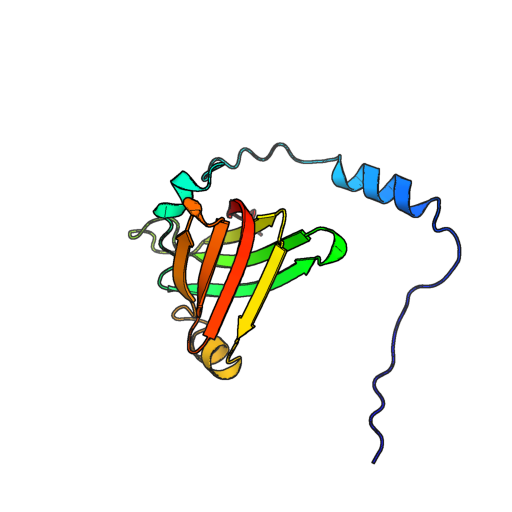1 ? -9.033 -2.704 12.297 1.00 91.88 91 GLU A C 1
ATOM 707 O O . GLU A 1 91 ? -8.893 -3.150 13.437 1.00 91.88 91 GLU A O 1
ATOM 712 N N . SER A 1 92 ? -8.405 -3.241 11.248 1.00 92.88 92 SER A N 1
ATOM 713 C CA . SER A 1 92 ? -7.451 -4.340 11.363 1.00 92.88 92 SER A CA 1
ATOM 714 C C . SER A 1 92 ? -6.427 -4.315 10.233 1.00 92.88 92 SER A C 1
ATOM 716 O O . SER A 1 92 ? -6.686 -3.811 9.140 1.00 92.88 92 SER A O 1
ATOM 718 N N . CYS A 1 93 ? -5.242 -4.850 10.521 1.00 92.81 93 CYS A N 1
ATOM 719 C CA . CYS A 1 93 ? -4.136 -4.960 9.582 1.00 92.81 93 CYS A CA 1
ATOM 720 C C . CYS A 1 93 ? -3.456 -6.319 9.776 1.00 92.81 93 CYS A C 1
ATOM 722 O O . CYS A 1 93 ? -3.092 -6.687 10.897 1.00 92.81 93 CYS A O 1
ATOM 724 N N . LEU A 1 94 ? -3.299 -7.060 8.684 1.00 93.69 94 LEU A N 1
ATOM 725 C CA . LEU A 1 94 ? -2.574 -8.319 8.607 1.00 93.69 94 LEU A CA 1
ATOM 726 C C . LEU A 1 94 ? -1.419 -8.146 7.624 1.00 93.69 94 LEU A C 1
ATOM 728 O O . LEU A 1 94 ? -1.629 -7.782 6.472 1.00 93.69 94 LEU A O 1
ATOM 732 N N . MET A 1 95 ? -0.203 -8.452 8.067 1.00 94.38 95 MET A N 1
ATOM 733 C CA . MET A 1 95 ? 0.990 -8.357 7.232 1.00 94.38 95 MET A CA 1
ATOM 734 C C . MET A 1 95 ? 1.829 -9.630 7.345 1.00 94.38 95 MET A C 1
ATOM 736 O O . MET A 1 95 ? 2.187 -10.060 8.441 1.00 94.38 95 MET A O 1
ATOM 740 N N . SER A 1 96 ? 2.161 -10.210 6.196 1.00 94.00 96 SER A N 1
ATOM 741 C CA . SER A 1 96 ? 3.098 -11.316 6.023 1.00 94.00 96 SER A CA 1
ATOM 742 C C . SER A 1 96 ? 4.091 -10.923 4.935 1.00 94.00 96 SER A C 1
ATOM 744 O O . SER A 1 96 ? 3.694 -10.596 3.820 1.00 94.00 96 SER A O 1
ATOM 746 N N . VAL A 1 97 ? 5.376 -10.887 5.280 1.00 90.06 97 VAL A N 1
ATOM 747 C CA . VAL A 1 97 ? 6.436 -10.389 4.400 1.00 90.06 97 VAL A CA 1
ATOM 748 C C . VAL A 1 97 ? 7.616 -11.349 4.440 1.00 90.06 97 VAL A C 1
ATOM 750 O O . VAL A 1 97 ? 8.129 -11.643 5.521 1.00 90.06 97 VAL A O 1
ATOM 753 N N . ASP A 1 98 ? 8.078 -11.768 3.264 1.00 91.50 98 ASP A N 1
ATOM 754 C CA . ASP A 1 98 ? 9.386 -12.389 3.068 1.00 91.50 98 ASP A CA 1
ATOM 755 C C . ASP A 1 98 ? 10.392 -11.309 2.637 1.00 91.50 98 ASP A C 1
ATOM 757 O O . ASP A 1 98 ? 10.492 -10.933 1.468 1.00 91.50 98 ASP A O 1
ATOM 761 N N . THR A 1 99 ? 11.100 -10.724 3.608 1.00 89.75 99 THR A N 1
ATOM 762 C CA . THR A 1 99 ? 12.041 -9.626 3.334 1.00 89.75 99 THR A CA 1
ATOM 763 C C . THR A 1 99 ? 13.141 -10.012 2.330 1.00 89.75 99 THR A C 1
ATOM 765 O O . THR A 1 99 ? 13.420 -9.184 1.461 1.00 89.75 99 THR A O 1
ATOM 768 N N . PRO A 1 100 ? 13.766 -11.209 2.397 1.00 92.12 100 PRO A N 1
ATOM 769 C CA . PRO A 1 100 ? 14.653 -11.690 1.336 1.00 92.12 100 PRO A CA 1
ATOM 770 C C . PRO A 1 100 ? 14.035 -11.620 -0.065 1.00 92.12 100 PRO A C 1
ATOM 772 O O . PRO A 1 100 ? 14.612 -10.954 -0.928 1.00 92.12 100 PRO A O 1
ATOM 775 N N . SER A 1 101 ? 12.847 -12.197 -0.275 1.00 89.12 101 SER A N 1
ATOM 776 C CA . SER A 1 101 ? 12.176 -12.161 -1.583 1.00 89.12 101 SER A CA 1
ATOM 777 C C . SER A 1 101 ? 11.877 -10.730 -2.045 1.00 89.12 101 SER A C 1
ATOM 779 O O . SER A 1 101 ? 12.073 -10.402 -3.218 1.00 89.12 101 SER A O 1
ATOM 781 N N . LEU A 1 102 ? 11.463 -9.832 -1.139 1.00 88.69 102 LEU A N 1
ATOM 782 C CA . LEU A 1 102 ? 11.224 -8.423 -1.487 1.00 88.69 102 LEU A CA 1
ATOM 783 C C . LEU A 1 102 ? 12.496 -7.674 -1.895 1.00 88.69 102 LEU A C 1
ATOM 785 O O . LEU A 1 102 ? 12.433 -6.810 -2.771 1.00 88.69 102 LEU A O 1
ATOM 789 N N . LEU A 1 103 ? 13.631 -7.974 -1.255 1.00 89.19 103 LEU A N 1
ATOM 790 C CA . LEU A 1 103 ? 14.923 -7.363 -1.571 1.00 89.19 103 LEU A CA 1
ATOM 791 C C . LEU A 1 103 ? 15.464 -7.859 -2.913 1.00 89.19 103 LEU A C 1
ATOM 793 O O . LEU A 1 103 ? 15.958 -7.053 -3.700 1.00 89.19 103 LEU A O 1
ATOM 797 N N . GLU A 1 104 ? 15.327 -9.155 -3.199 1.00 90.19 104 GLU A N 1
ATOM 798 C CA . GLU A 1 104 ? 15.703 -9.741 -4.493 1.00 90.19 104 GLU A CA 1
ATOM 799 C C . GLU A 1 104 ? 14.908 -9.127 -5.660 1.00 90.19 104 GLU A C 1
ATOM 801 O O . GLU A 1 104 ? 15.423 -9.031 -6.774 1.00 90.19 104 GLU A O 1
ATOM 806 N N . ASN A 1 105 ? 13.698 -8.625 -5.388 1.00 86.81 105 ASN A N 1
ATOM 807 C CA . ASN A 1 105 ? 12.791 -8.032 -6.374 1.00 86.81 105 ASN A CA 1
ATOM 808 C C . ASN A 1 105 ? 12.678 -6.495 -6.281 1.00 86.81 105 ASN A C 1
ATOM 810 O O . ASN A 1 105 ? 11.802 -5.891 -6.898 1.00 86.81 105 ASN A O 1
ATOM 814 N N . ALA A 1 106 ? 13.589 -5.825 -5.565 1.00 82.12 106 ALA A N 1
ATOM 815 C CA . ALA A 1 106 ? 13.539 -4.372 -5.364 1.00 82.12 106 ALA A CA 1
ATOM 816 C C . ALA A 1 106 ? 13.706 -3.541 -6.657 1.00 82.12 106 ALA A C 1
ATOM 818 O O . ALA A 1 106 ? 13.340 -2.368 -6.687 1.00 82.12 106 ALA A O 1
ATOM 819 N N . SER A 1 107 ? 14.262 -4.122 -7.729 1.00 78.56 107 SER A N 1
ATOM 820 C CA . SER A 1 107 ? 14.428 -3.456 -9.030 1.00 78.56 107 SER A CA 1
ATOM 821 C C . SER A 1 107 ? 13.283 -3.757 -9.999 1.00 78.56 107 SER A C 1
ATOM 823 O O . SER A 1 107 ? 12.717 -2.832 -10.586 1.00 78.56 107 SER A O 1
ATOM 825 N N . ALA A 1 108 ? 12.928 -5.035 -10.150 1.00 78.81 108 ALA A N 1
ATOM 826 C CA . ALA A 1 108 ? 11.885 -5.491 -11.064 1.00 78.81 108 ALA A CA 1
ATOM 827 C C . ALA A 1 108 ? 10.482 -5.057 -10.614 1.00 78.81 108 ALA A C 1
ATOM 829 O O . ALA A 1 108 ? 9.652 -4.758 -11.462 1.00 78.81 108 ALA A O 1
ATOM 830 N N . GLY A 1 109 ? 10.265 -4.906 -9.306 1.00 83.94 109 GLY A N 1
ATOM 831 C CA . GLY A 1 109 ? 8.942 -4.729 -8.717 1.00 83.94 109 GLY A CA 1
ATOM 832 C C . GLY A 1 109 ? 8.695 -5.860 -7.730 1.00 83.94 109 GLY A C 1
ATOM 833 O O . GLY A 1 109 ? 8.892 -7.023 -8.065 1.00 83.94 109 GLY A O 1
ATOM 834 N N . ASN A 1 110 ? 8.304 -5.527 -6.504 1.00 88.81 110 ASN A N 1
ATOM 835 C CA . ASN A 1 110 ? 8.043 -6.511 -5.451 1.00 88.81 110 ASN A CA 1
ATOM 836 C C . ASN A 1 110 ? 6.564 -6.534 -5.023 1.00 88.81 110 ASN A C 1
ATOM 838 O O . ASN A 1 110 ? 6.196 -7.300 -4.130 1.00 88.81 110 ASN A O 1
ATOM 842 N N . VAL A 1 111 ? 5.722 -5.745 -5.694 1.00 90.00 111 VAL A N 1
ATOM 843 C CA . VAL A 1 111 ? 4.262 -5.784 -5.620 1.00 90.00 111 VAL A CA 1
ATOM 844 C C . VAL A 1 111 ? 3.740 -6.523 -6.849 1.00 90.00 111 VAL A C 1
ATOM 846 O O . VAL A 1 111 ? 3.930 -6.092 -7.983 1.00 90.00 111 VAL A O 1
ATOM 849 N N . ALA A 1 112 ? 3.077 -7.652 -6.618 1.00 87.50 112 ALA A N 1
ATOM 850 C CA . ALA A 1 112 ? 2.472 -8.453 -7.673 1.00 87.50 112 ALA A CA 1
ATOM 851 C C . ALA A 1 112 ? 1.092 -7.916 -8.071 1.00 87.50 112 ALA A C 1
ATOM 853 O O . ALA A 1 112 ? 0.703 -7.984 -9.234 1.00 87.50 112 ALA A O 1
ATOM 854 N N . ASN A 1 113 ? 0.309 -7.438 -7.098 1.00 84.94 113 ASN A N 1
ATOM 855 C CA . ASN A 1 113 ? -1.025 -6.907 -7.359 1.00 84.94 113 ASN A CA 1
ATOM 856 C C . ASN A 1 113 ? -1.536 -6.067 -6.181 1.00 84.94 113 ASN A C 1
ATOM 858 O O . ASN A 1 113 ? -1.158 -6.295 -5.033 1.00 84.94 113 ASN A O 1
ATOM 862 N N . CYS A 1 114 ? -2.478 -5.171 -6.455 1.00 86.31 114 CYS A N 1
ATOM 863 C CA . CYS A 1 114 ? -3.280 -4.485 -5.456 1.00 86.31 114 CYS A CA 1
ATOM 864 C C . CYS A 1 114 ? -4.761 -4.680 -5.766 1.00 86.31 114 CYS A C 1
ATOM 866 O O . CYS A 1 114 ? -5.192 -4.575 -6.911 1.00 86.31 114 CYS A O 1
ATOM 868 N N . ARG A 1 115 ? -5.554 -4.987 -4.742 1.00 84.56 115 ARG A N 1
ATOM 869 C CA . ARG A 1 115 ? -7.007 -5.080 -4.855 1.00 84.56 115 ARG A CA 1
ATOM 870 C C . ARG A 1 115 ? -7.662 -4.253 -3.774 1.00 84.56 115 ARG A C 1
ATOM 872 O O . ARG A 1 115 ? -7.394 -4.460 -2.593 1.00 84.56 115 ARG A O 1
ATOM 879 N N . VAL A 1 116 ? -8.569 -3.388 -4.197 1.00 82.19 116 VAL A N 1
ATOM 880 C CA . VAL A 1 116 ? -9.422 -2.600 -3.314 1.00 82.19 116 VAL A CA 1
ATOM 881 C C . VAL A 1 116 ? -10.847 -3.129 -3.449 1.00 82.19 116 VAL A C 1
ATOM 883 O O . VAL A 1 116 ? -11.434 -3.098 -4.527 1.00 82.19 116 VAL A O 1
ATOM 886 N N . ASP A 1 117 ? -11.380 -3.674 -2.360 1.00 79.81 117 ASP A N 1
ATOM 887 C CA . ASP A 1 117 ? -12.764 -4.128 -2.237 1.00 79.81 117 ASP A CA 1
ATOM 888 C C . ASP A 1 117 ? -13.548 -3.050 -1.481 1.00 79.81 117 ASP A C 1
ATOM 890 O O . ASP A 1 117 ? -13.496 -2.976 -0.251 1.00 79.81 117 ASP A O 1
ATOM 894 N N . VAL A 1 118 ? -14.216 -2.176 -2.241 1.00 69.50 118 VAL A N 1
ATOM 895 C CA . VAL A 1 118 ? -14.938 -1.005 -1.715 1.00 69.50 118 VAL A CA 1
ATOM 896 C C . VAL A 1 118 ? -16.104 -1.428 -0.829 1.00 69.50 118 VAL A C 1
ATOM 898 O O . VAL A 1 118 ? -16.284 -0.875 0.252 1.00 69.50 118 VAL A O 1
ATOM 901 N N . ASP A 1 119 ? -16.847 -2.454 -1.249 1.00 67.94 119 ASP A N 1
ATOM 902 C CA . ASP A 1 119 ? -18.032 -2.944 -0.538 1.00 67.94 119 ASP A CA 1
ATOM 903 C C . ASP A 1 119 ? -17.682 -3.489 0.851 1.00 67.94 119 ASP A C 1
ATOM 905 O O . ASP A 1 119 ? -18.500 -3.450 1.772 1.00 67.94 119 ASP A O 1
ATOM 909 N N . ARG A 1 120 ? -16.464 -4.022 1.003 1.00 71.75 120 ARG A N 1
ATOM 910 C CA . ARG A 1 120 ? -15.975 -4.596 2.263 1.00 71.75 120 ARG A CA 1
ATOM 911 C C . ARG A 1 120 ? -14.997 -3.698 3.016 1.00 71.75 120 ARG A C 1
ATOM 913 O O . ARG A 1 120 ? -14.605 -4.074 4.118 1.00 71.75 120 ARG A O 1
ATOM 920 N N . GLY A 1 121 ? -14.583 -2.570 2.439 1.00 77.81 121 GLY A N 1
ATOM 921 C CA . GLY A 1 121 ? -13.559 -1.693 3.013 1.00 77.81 121 GLY A CA 1
ATOM 922 C C . GLY A 1 121 ? -12.203 -2.384 3.173 1.00 77.81 121 GLY A C 1
ATOM 923 O O . GLY A 1 121 ? -11.532 -2.187 4.183 1.00 77.81 121 GLY A O 1
ATOM 924 N N . VAL A 1 122 ? -11.813 -3.246 2.224 1.00 86.50 122 VAL A N 1
ATOM 925 C CA . VAL A 1 122 ? -10.567 -4.027 2.319 1.00 86.50 122 VAL A CA 1
ATOM 926 C C . VAL A 1 122 ? -9.592 -3.661 1.216 1.00 86.50 122 VAL A C 1
ATOM 928 O O . VAL A 1 122 ? -9.918 -3.745 0.034 1.00 86.50 122 VAL A O 1
ATOM 931 N N . VAL A 1 123 ? -8.354 -3.366 1.599 1.00 88.31 123 VAL A N 1
ATOM 932 C CA . VAL A 1 123 ? -7.215 -3.223 0.692 1.00 88.31 123 VAL A CA 1
ATOM 933 C C . VAL A 1 123 ? -6.303 -4.435 0.846 1.00 88.31 123 VAL A C 1
ATOM 935 O O . VAL A 1 123 ? -5.918 -4.791 1.958 1.00 88.31 123 VAL A O 1
ATOM 938 N N . ARG A 1 124 ? -5.951 -5.078 -0.269 1.00 92.06 124 ARG A N 1
ATOM 939 C CA . ARG A 1 124 ? -4.997 -6.193 -0.326 1.00 92.06 124 ARG A CA 1
ATOM 940 C C . ARG A 1 124 ? -3.856 -5.860 -1.268 1.00 92.06 124 ARG A C 1
ATOM 942 O O . ARG A 1 124 ? -4.078 -5.752 -2.470 1.00 92.06 124 ARG A O 1
ATOM 949 N N . LEU A 1 125 ? -2.642 -5.777 -0.740 1.00 91.75 125 LEU A N 1
ATOM 950 C CA . LEU A 1 125 ? -1.415 -5.760 -1.528 1.00 91.75 125 LEU A CA 1
ATOM 951 C C . LEU A 1 125 ? -0.791 -7.152 -1.506 1.00 91.75 125 LEU A C 1
ATOM 953 O O . LEU A 1 125 ? -0.366 -7.644 -0.462 1.00 91.75 125 LEU A O 1
ATOM 957 N N . TYR A 1 126 ? -0.724 -7.774 -2.675 1.00 92.19 126 TYR A N 1
ATOM 958 C CA . TYR A 1 126 ? 0.003 -9.015 -2.889 1.00 92.19 126 TYR A CA 1
ATOM 959 C C . TYR A 1 126 ? 1.448 -8.665 -3.204 1.00 92.19 126 TYR A C 1
ATOM 961 O O . TYR A 1 126 ? 1.731 -8.004 -4.204 1.00 92.19 126 TYR A O 1
ATOM 969 N N . LEU A 1 127 ? 2.348 -9.093 -2.331 1.00 93.12 127 LEU A N 1
ATOM 970 C CA . LEU A 1 127 ? 3.776 -8.856 -2.457 1.00 93.12 127 LEU A CA 1
ATOM 971 C C . LEU A 1 127 ? 4.453 -10.120 -2.989 1.00 93.12 127 LEU A C 1
ATOM 973 O O . LEU A 1 127 ? 3.856 -11.199 -2.996 1.00 93.12 127 LEU A O 1
ATOM 977 N N . THR A 1 128 ? 5.713 -10.009 -3.399 1.00 92.50 128 THR A N 1
ATOM 978 C CA . THR A 1 128 ? 6.519 -11.203 -3.684 1.00 92.50 128 THR A CA 1
ATOM 979 C C . THR A 1 128 ? 6.645 -12.023 -2.403 1.00 92.50 128 THR A C 1
ATOM 981 O O . THR A 1 128 ? 7.173 -11.530 -1.408 1.00 92.50 128 THR A O 1
ATOM 984 N N . ASP A 1 129 ? 6.092 -13.237 -2.420 1.00 91.44 129 ASP A N 1
ATOM 985 C CA . ASP A 1 129 ? 5.992 -14.142 -1.267 1.00 91.44 129 ASP A CA 1
ATOM 986 C C . ASP A 1 129 ? 5.377 -13.497 -0.007 1.00 91.44 129 ASP A C 1
ATOM 988 O O . ASP A 1 129 ? 5.741 -13.815 1.125 1.00 91.44 129 ASP A O 1
ATOM 992 N N . GLY A 1 130 ? 4.416 -12.583 -0.188 1.00 92.88 130 GLY A N 1
ATOM 993 C CA . GLY A 1 130 ? 3.809 -11.861 0.928 1.00 92.88 130 GLY A CA 1
ATOM 994 C C . GLY A 1 130 ? 2.414 -11.299 0.662 1.00 92.88 130 GLY A C 1
ATOM 995 O O . GLY A 1 130 ? 1.883 -11.329 -0.449 1.00 92.88 130 GLY A O 1
ATOM 99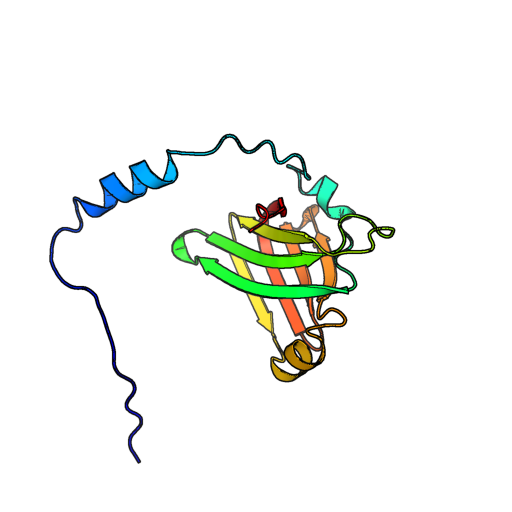6 N N . LEU A 1 131 ? 1.814 -10.770 1.724 1.00 94.00 131 LEU A N 1
ATOM 997 C CA . LEU A 1 131 ? 0.491 -10.160 1.734 1.00 94.00 131 LEU A CA 1
ATOM 998 C C . LEU A 1 131 ? 0.435 -9.044 2.779 1.00 94.00 131 LEU A C 1
ATOM 1000 O O . LEU A 1 131 ? 0.804 -9.249 3.934 1.00 94.00 131 LEU A O 1
ATOM 1004 N N . LEU A 1 132 ? -0.119 -7.904 2.389 1.00 93.88 132 LEU A N 1
ATOM 1005 C CA . LEU A 1 132 ? -0.651 -6.892 3.292 1.00 93.88 132 LEU A CA 1
ATOM 1006 C C . LEU A 1 132 ? -2.163 -6.808 3.069 1.00 93.88 132 LEU A C 1
ATOM 1008 O O . LEU A 1 132 ? -2.609 -6.564 1.951 1.00 93.88 132 LEU A O 1
ATOM 1012 N N . GLU A 1 133 ? -2.950 -7.007 4.117 1.00 94.19 133 GLU A N 1
ATOM 1013 C CA . GLU A 1 133 ? -4.403 -6.850 4.111 1.00 94.19 133 GLU A CA 1
ATOM 1014 C C . GLU A 1 133 ? -4.804 -5.840 5.186 1.00 94.19 133 GLU A C 1
ATOM 1016 O O . GLU A 1 133 ? -4.437 -5.983 6.352 1.00 94.19 133 GLU A O 1
ATOM 1021 N N . VAL A 1 134 ? -5.556 -4.815 4.795 1.00 92.62 134 VAL A N 1
ATOM 1022 C CA . VAL A 1 134 ? -5.986 -3.732 5.681 1.00 92.62 134 VAL A CA 1
ATOM 1023 C C . VAL A 1 134 ? -7.486 -3.534 5.534 1.00 92.62 134 VAL A C 1
ATOM 1025 O O . VAL A 1 134 ? -7.984 -3.349 4.425 1.00 92.62 134 VAL A O 1
ATOM 1028 N N . PHE A 1 135 ? -8.197 -3.554 6.658 1.00 91.06 135 PHE A N 1
ATOM 1029 C CA . PHE A 1 135 ? -9.598 -3.151 6.744 1.00 91.06 135 PHE A CA 1
ATOM 1030 C C . PHE A 1 135 ? -9.639 -1.688 7.172 1.00 91.06 135 PHE A C 1
ATOM 1032 O O . PHE A 1 135 ? -9.130 -1.358 8.245 1.00 91.06 135 PHE A O 1
ATOM 1039 N N . ALA A 1 136 ? -10.207 -0.819 6.341 1.00 88.44 136 ALA A N 1
ATOM 1040 C CA . ALA A 1 136 ? -10.212 0.622 6.548 1.00 88.44 136 ALA A CA 1
ATOM 1041 C C . ALA A 1 136 ? -11.499 1.266 6.025 1.00 88.44 136 ALA A C 1
ATOM 1043 O O . ALA A 1 136 ? -12.145 0.763 5.108 1.00 88.44 136 ALA A O 1
ATOM 1044 N N . SER A 1 137 ? -11.847 2.416 6.600 1.00 84.06 137 SER A N 1
ATOM 1045 C CA . SER A 1 137 ? -13.029 3.189 6.198 1.00 84.06 137 SER A CA 1
ATOM 1046 C C . SER A 1 137 ? -12.794 4.026 4.940 1.00 84.06 137 SER A C 1
ATOM 1048 O O . SER A 1 137 ? -13.739 4.325 4.215 1.00 84.06 137 SER A O 1
ATOM 1050 N N . ALA A 1 138 ? -11.547 4.427 4.685 1.00 82.12 138 ALA A N 1
ATOM 1051 C CA . ALA A 1 138 ? -11.181 5.201 3.509 1.00 82.12 138 ALA A CA 1
ATOM 1052 C C . ALA A 1 138 ? -9.767 4.870 3.031 1.00 82.12 138 ALA A C 1
ATOM 1054 O O . ALA A 1 138 ? -8.897 4.507 3.827 1.00 82.12 138 ALA A O 1
ATOM 1055 N N . VAL A 1 139 ? -9.549 5.031 1.727 1.00 81.94 139 VAL A N 1
ATOM 1056 C CA . VAL A 1 139 ? -8.253 4.854 1.074 1.00 81.94 139 VAL A CA 1
ATOM 1057 C C . VAL A 1 139 ? -8.049 5.931 0.007 1.00 81.94 139 VAL A C 1
ATOM 1059 O O . VAL A 1 139 ? -8.988 6.271 -0.711 1.00 81.94 139 VAL A O 1
ATOM 1062 N N . SER A 1 140 ? -6.832 6.461 -0.083 1.00 82.06 140 SER A N 1
ATOM 1063 C CA . SER A 1 140 ? -6.401 7.430 -1.093 1.00 82.06 140 SER A CA 1
ATOM 1064 C C . SER A 1 140 ? -4.997 7.095 -1.593 1.00 82.06 140 SER A C 1
ATOM 1066 O O . SER A 1 140 ? -4.214 6.460 -0.886 1.00 82.06 140 SER A O 1
ATOM 1068 N N . LEU A 1 141 ? -4.676 7.514 -2.817 1.00 82.81 141 LEU A N 1
ATOM 1069 C CA . LEU A 1 141 ? -3.348 7.374 -3.409 1.00 82.81 141 LEU A CA 1
ATOM 1070 C C . LEU A 1 141 ? -2.861 8.752 -3.839 1.00 82.81 141 LEU A C 1
ATOM 1072 O O . LEU A 1 141 ? -3.466 9.375 -4.701 1.00 82.81 141 LEU A O 1
ATOM 1076 N N . ALA A 1 142 ? -1.758 9.213 -3.267 1.00 83.94 142 ALA A N 1
ATOM 1077 C CA . ALA A 1 142 ? -1.162 10.492 -3.620 1.00 83.94 142 ALA A CA 1
ATOM 1078 C C . ALA A 1 142 ? 0.227 10.279 -4.212 1.00 83.94 142 ALA A C 1
ATOM 1080 O O . ALA A 1 142 ? 0.989 9.439 -3.740 1.00 83.94 142 ALA A O 1
ATOM 1081 N N . ARG A 1 143 ? 0.573 11.064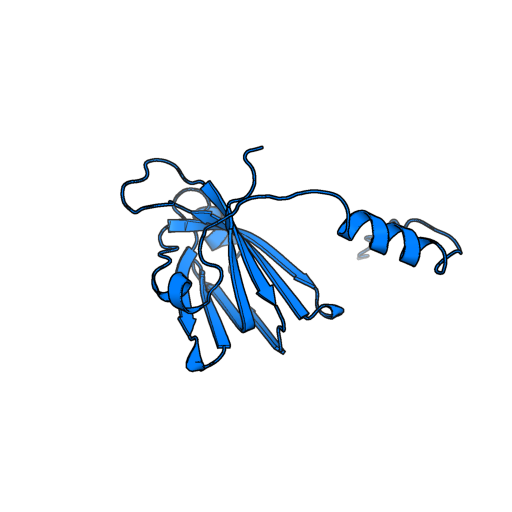 -5.231 1.00 83.94 143 ARG A N 1
ATOM 1082 C CA . ARG A 1 143 ? 1.953 11.167 -5.704 1.00 83.94 143 ARG A CA 1
ATOM 1083 C C . ARG A 1 143 ? 2.787 11.922 -4.669 1.00 83.94 143 ARG A C 1
ATOM 1085 O O . ARG A 1 143 ? 2.380 12.990 -4.213 1.00 83.94 143 ARG A O 1
ATOM 1092 N N . ASP A 1 144 ? 3.975 11.413 -4.369 1.00 80.69 144 ASP A N 1
ATOM 1093 C CA . ASP A 1 144 ? 4.920 12.106 -3.502 1.00 80.69 144 ASP A CA 1
ATOM 1094 C C . ASP A 1 144 ? 5.595 13.256 -4.281 1.00 80.69 144 ASP A C 1
ATOM 1096 O O . ASP A 1 144 ? 5.894 13.125 -5.478 1.00 80.69 144 ASP A O 1
ATOM 1100 N N . PRO A 1 145 ? 5.843 14.414 -3.642 1.00 74.50 145 PRO A N 1
ATOM 1101 C CA . PRO A 1 145 ? 6.562 15.508 -4.282 1.00 74.50 145 PRO A CA 1
ATOM 1102 C C . PRO A 1 145 ? 7.956 15.036 -4.713 1.00 74.50 145 PRO A C 1
ATOM 1104 O O . PRO A 1 145 ? 8.655 14.362 -3.958 1.00 74.50 145 PRO A O 1
ATOM 1107 N N . ALA A 1 146 ? 8.360 15.398 -5.935 1.00 63.75 146 ALA A N 1
ATOM 1108 C CA . ALA A 1 146 ? 9.688 15.065 -6.442 1.00 63.75 146 ALA A CA 1
ATOM 1109 C C . ALA A 1 146 ? 10.763 15.642 -5.503 1.00 63.75 146 ALA A C 1
ATOM 1111 O O . ALA A 1 146 ? 10.745 16.843 -5.221 1.00 63.75 146 ALA A O 1
ATOM 1112 N N . GLN A 1 147 ? 11.649 14.772 -5.007 1.00 50.06 147 GLN A N 1
ATOM 1113 C CA . GLN A 1 147 ? 12.791 15.145 -4.164 1.00 50.06 147 GLN A CA 1
ATOM 1114 C C . GLN A 1 147 ? 13.878 15.874 -4.956 1.00 50.06 147 GLN A C 1
ATOM 1116 O O . GLN A 1 147 ? 14.095 15.520 -6.140 1.00 50.06 147 GLN A O 1
#

Sequence (147 aa):
MNAQVIVLSACGPNWLFAQDRMRQDVQRHMEVDVEIADSIEALGHVELHDAVLYGIDLRVFEGICEVRLSMYETPESSSRIDATLSMTGVESCLMSVDTPSLLENASAGNVANCRVDVDRGVVRLYLTDGLLEVFASAVSLARDPAQ

Organism: NCBI:txid1605891

Radius of gyration: 18.05 Å; chains: 1; bounding box: 43×40×53 Å

pLDDT: mean 70.43, std 25.11, range [23.5, 95.19]